Protein AF-A0A1F9A1Y2-F1 (afdb_monomer)

Solvent-accessible surface area (backbone atoms only — not comparable to full-atom values): 8378 Å² total; per-residue (Å²): 134,89,74,80,80,70,74,60,75,56,51,34,55,48,51,21,52,53,25,49,50,50,26,51,50,31,57,48,53,57,50,56,52,51,54,56,49,50,54,50,52,54,51,49,55,51,53,49,52,52,50,52,50,53,51,54,51,49,52,53,47,48,60,52,49,72,72,45,85,87,68,54,72,67,59,52,53,53,52,52,50,53,52,52,53,51,52,50,52,49,52,54,50,52,52,55,50,52,52,48,53,54,49,51,54,52,51,57,56,50,46,54,52,22,52,51,43,32,53,53,23,50,52,51,23,52,52,24,49,52,49,34,40,66,71,43,50,53,50,51,53,54,50,51,52,52,52,59,52,53,60,54,64,77,75,110

Structure (mmCIF, N/CA/C/O backbone):
data_AF-A0A1F9A1Y2-F1
#
_entry.id   AF-A0A1F9A1Y2-F1
#
loop_
_atom_site.group_PDB
_atom_site.id
_atom_site.type_symbol
_atom_site.label_atom_id
_atom_site.label_alt_id
_atom_site.label_comp_id
_atom_site.label_asym_id
_atom_site.label_entity_id
_atom_site.label_seq_id
_atom_site.pdbx_PDB_ins_code
_atom_site.Cartn_x
_atom_site.Cartn_y
_atom_site.Cartn_z
_atom_site.occupancy
_atom_site.B_iso_or_equiv
_atom_site.auth_seq_id
_atom_site.auth_comp_id
_atom_site.auth_asym_id
_atom_site.auth_atom_id
_atom_site.pdbx_PDB_model_num
ATOM 1 N N . MET A 1 1 ? 49.507 -8.407 -26.438 1.00 41.59 1 MET A N 1
ATOM 2 C CA . MET A 1 1 ? 48.594 -9.290 -25.680 1.00 41.59 1 MET A CA 1
ATOM 3 C C . MET A 1 1 ? 47.224 -9.211 -26.329 1.00 41.59 1 MET A C 1
ATOM 5 O O . MET A 1 1 ? 46.662 -8.126 -26.371 1.00 41.59 1 MET A O 1
ATOM 9 N N . ASN A 1 2 ? 46.719 -10.321 -26.869 1.00 61.16 2 ASN A N 1
ATOM 10 C CA . ASN A 1 2 ? 45.358 -10.397 -27.400 1.00 61.16 2 ASN A CA 1
ATOM 11 C C . ASN A 1 2 ? 44.409 -10.591 -26.216 1.00 61.16 2 ASN A C 1
ATOM 13 O O . ASN A 1 2 ? 44.280 -11.703 -25.710 1.00 61.16 2 ASN A O 1
ATOM 17 N N . LEU A 1 3 ? 43.804 -9.507 -25.728 1.00 58.53 3 LEU A N 1
ATOM 18 C CA . LEU A 1 3 ? 42.715 -9.622 -24.762 1.00 58.53 3 LEU A CA 1
ATOM 19 C C . LEU A 1 3 ? 41.540 -10.321 -25.463 1.00 58.53 3 LEU A C 1
ATOM 21 O O . LEU A 1 3 ? 41.130 -9.856 -26.530 1.00 58.53 3 LEU A O 1
ATOM 25 N N . PRO A 1 4 ? 41.008 -11.429 -24.917 1.00 61.47 4 PRO A N 1
ATOM 26 C CA . PRO A 1 4 ? 39.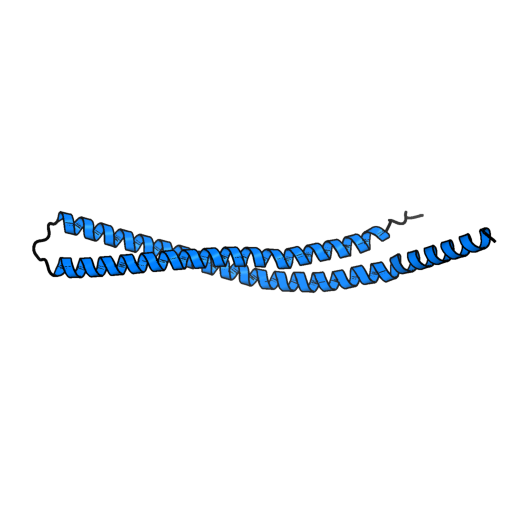816 -12.048 -25.471 1.00 61.47 4 PRO A CA 1
ATOM 27 C C . PRO A 1 4 ? 38.683 -11.019 -25.435 1.00 61.47 4 PRO A C 1
ATOM 29 O O . PRO A 1 4 ? 38.360 -10.472 -24.379 1.00 61.47 4 PRO A O 1
ATOM 32 N N . LEU A 1 5 ? 38.109 -10.722 -26.603 1.00 60.59 5 LEU A N 1
ATOM 33 C CA . LEU A 1 5 ? 36.926 -9.878 -26.716 1.00 60.59 5 LEU A CA 1
ATOM 34 C C . LEU A 1 5 ? 35.786 -10.603 -25.998 1.00 60.59 5 LEU A C 1
ATOM 36 O O . LEU A 1 5 ? 35.215 -11.557 -26.524 1.00 60.59 5 LEU A O 1
ATOM 40 N N . LEU A 1 6 ? 35.497 -10.179 -24.766 1.00 58.72 6 LEU A N 1
ATOM 41 C CA . LEU A 1 6 ? 34.301 -10.607 -24.052 1.00 58.72 6 LEU A CA 1
ATOM 42 C C . LEU A 1 6 ? 33.088 -10.358 -24.961 1.00 58.72 6 LEU A C 1
ATOM 44 O O . LEU A 1 6 ? 33.053 -9.322 -25.631 1.00 58.72 6 LEU A O 1
ATOM 48 N N . PRO A 1 7 ? 32.097 -11.263 -24.990 1.00 60.09 7 PRO A N 1
ATOM 49 C CA . PRO A 1 7 ? 30.889 -11.084 -25.783 1.00 60.09 7 PRO A CA 1
ATOM 50 C C . PRO A 1 7 ? 30.049 -9.952 -25.171 1.00 60.09 7 PRO A C 1
ATOM 52 O O . PRO A 1 7 ? 29.099 -10.174 -24.421 1.00 60.09 7 PRO A O 1
ATOM 55 N N . THR A 1 8 ? 30.423 -8.711 -25.4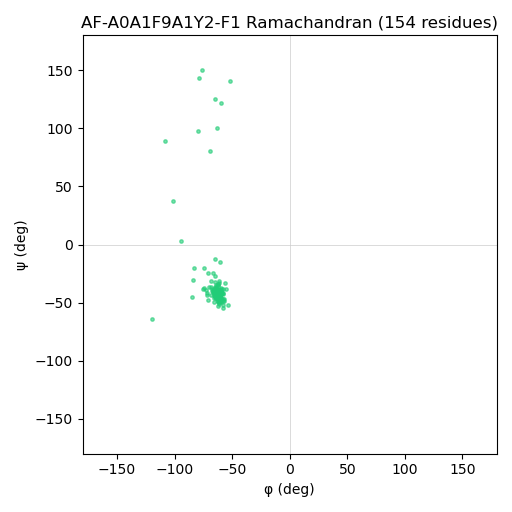81 1.00 61.97 8 THR A N 1
ATOM 56 C CA . THR A 1 8 ? 29.765 -7.465 -25.059 1.00 61.97 8 THR A CA 1
ATOM 57 C C . THR A 1 8 ? 28.319 -7.378 -25.545 1.00 61.97 8 THR A C 1
ATOM 59 O O . THR A 1 8 ? 27.529 -6.617 -24.987 1.00 61.97 8 THR A O 1
ATOM 62 N N . ASP A 1 9 ? 27.946 -8.226 -26.506 1.00 63.06 9 ASP A N 1
ATOM 63 C CA . ASP A 1 9 ? 26.590 -8.393 -27.025 1.00 63.06 9 ASP A CA 1
ATOM 64 C C . ASP A 1 9 ? 25.544 -8.716 -25.960 1.00 63.06 9 ASP A C 1
ATOM 66 O O . ASP A 1 9 ? 24.426 -8.191 -25.987 1.00 63.06 9 ASP A O 1
ATOM 70 N N . ASN A 1 10 ? 25.917 -9.541 -24.984 1.00 78.12 10 ASN A N 1
ATOM 71 C CA . ASN A 1 10 ? 25.003 -9.937 -23.919 1.00 78.12 10 ASN A CA 1
ATOM 72 C C . ASN A 1 10 ? 24.933 -8.896 -22.798 1.00 78.12 10 ASN A C 1
ATOM 74 O O . ASN A 1 10 ? 23.942 -8.855 -22.072 1.00 78.12 10 ASN A O 1
ATOM 78 N N . LEU A 1 11 ? 25.937 -8.021 -22.679 1.00 84.38 11 LEU A N 1
ATOM 79 C CA . LEU A 1 11 ? 26.024 -7.068 -21.576 1.00 84.38 11 LEU A CA 1
ATOM 80 C C . LEU A 1 11 ? 24.963 -5.967 -21.682 1.00 84.38 11 LEU A C 1
ATOM 82 O O . LEU A 1 11 ? 24.262 -5.706 -20.707 1.00 84.38 11 LEU A O 1
ATOM 86 N N . TYR A 1 12 ? 24.798 -5.346 -22.855 1.00 86.50 12 TYR A N 1
ATOM 87 C CA . TYR A 1 12 ? 23.821 -4.259 -23.020 1.00 86.50 12 TYR A CA 1
ATOM 88 C C . TYR A 1 12 ? 22.373 -4.751 -22.899 1.00 86.50 12 TYR A C 1
ATOM 90 O O . TYR A 1 12 ? 21.558 -4.077 -22.271 1.00 86.50 12 TYR A O 1
ATOM 98 N N . LYS A 1 13 ? 22.073 -5.944 -23.436 1.00 84.44 13 LYS A N 1
ATOM 99 C CA . LYS A 1 13 ? 20.763 -6.604 -23.286 1.00 84.44 13 LYS A CA 1
ATOM 100 C C . LYS A 1 13 ? 20.476 -6.959 -21.829 1.00 84.44 13 LYS A C 1
ATOM 102 O O . LYS A 1 13 ? 19.381 -6.713 -21.337 1.00 84.44 13 LYS A O 1
ATOM 107 N N . PHE A 1 14 ? 21.459 -7.530 -21.132 1.00 89.06 14 PHE A N 1
ATOM 108 C CA . PHE A 1 14 ? 21.315 -7.863 -19.719 1.00 89.06 14 PHE A CA 1
ATOM 109 C C . PHE A 1 14 ? 21.076 -6.606 -18.881 1.00 89.06 14 PHE A C 1
ATOM 111 O O . PHE A 1 14 ? 20.157 -6.576 -18.068 1.00 89.06 14 PHE A O 1
ATOM 118 N N . MET A 1 15 ? 21.853 -5.549 -19.122 1.00 88.81 15 MET A N 1
ATOM 119 C CA . MET A 1 15 ? 21.712 -4.281 -18.414 1.00 88.81 15 MET A CA 1
ATOM 120 C C . MET A 1 15 ? 20.329 -3.662 -18.636 1.00 88.81 15 MET A C 1
ATOM 122 O O . MET A 1 15 ? 19.684 -3.269 -17.668 1.00 88.81 15 MET A O 1
ATOM 126 N N . SER A 1 16 ? 19.839 -3.605 -19.880 1.00 90.81 16 SER A N 1
ATOM 127 C CA . SER A 1 16 ? 18.519 -3.033 -20.159 1.00 90.81 16 SER A CA 1
ATOM 128 C C . SER A 1 16 ? 17.388 -3.847 -19.522 1.00 90.81 16 SER A C 1
ATOM 130 O O . SER A 1 16 ? 16.496 -3.265 -18.908 1.00 90.81 16 SER A O 1
ATOM 132 N N . LEU A 1 17 ? 17.455 -5.181 -19.572 1.00 91.38 17 LEU A N 1
ATOM 133 C CA . LEU A 1 17 ? 16.474 -6.058 -18.924 1.00 91.38 17 LEU A CA 1
ATOM 134 C C . LEU A 1 17 ? 16.512 -5.955 -17.395 1.00 91.38 17 LEU A C 1
ATOM 136 O O . LEU A 1 17 ? 15.459 -5.857 -16.767 1.00 91.38 17 LEU A O 1
ATOM 140 N N . ALA A 1 18 ? 17.700 -5.918 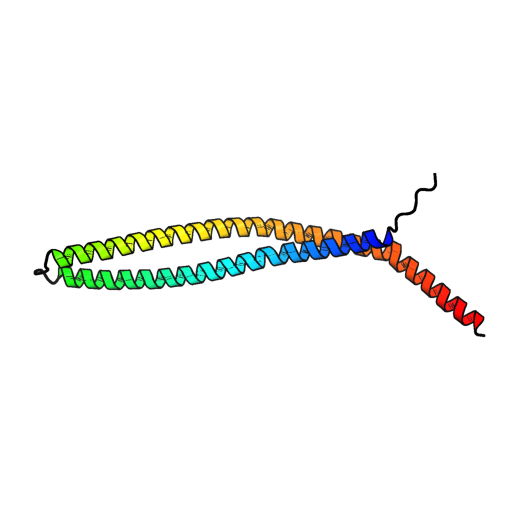-16.790 1.00 92.75 18 ALA A N 1
ATOM 141 C CA . ALA A 1 18 ? 17.848 -5.751 -15.347 1.00 92.75 18 ALA A CA 1
ATOM 142 C C . ALA A 1 18 ? 17.217 -4.435 -14.863 1.00 92.75 18 ALA A C 1
ATOM 144 O O . ALA A 1 18 ? 16.559 -4.400 -13.825 1.00 92.75 18 ALA A O 1
ATOM 145 N N . LEU A 1 19 ? 17.346 -3.360 -15.643 1.00 93.94 19 LEU A N 1
ATOM 146 C CA . LEU A 1 19 ? 16.747 -2.064 -15.322 1.00 93.94 19 LEU A CA 1
ATOM 147 C C . LEU A 1 19 ? 15.224 -2.076 -15.451 1.00 93.94 19 LEU A C 1
ATOM 149 O O . LEU A 1 19 ? 14.544 -1.496 -14.610 1.00 93.94 19 LEU A O 1
ATOM 153 N N . VAL A 1 20 ? 14.675 -2.792 -16.436 1.00 95.12 20 VAL A N 1
ATOM 154 C CA . VAL A 1 20 ? 13.224 -3.020 -16.527 1.00 95.12 20 VAL A CA 1
ATOM 155 C C . VAL A 1 20 ? 12.713 -3.770 -15.295 1.00 95.12 20 VAL A C 1
ATOM 157 O O . VAL A 1 20 ? 11.698 -3.381 -14.721 1.00 95.12 20 VAL A O 1
ATOM 160 N N . VAL A 1 21 ? 13.436 -4.791 -14.826 1.00 95.81 21 VAL A N 1
ATOM 161 C CA . VAL A 1 21 ? 13.083 -5.510 -13.590 1.00 95.81 21 VAL A CA 1
ATOM 162 C C . VAL A 1 21 ? 13.116 -4.576 -12.376 1.00 95.81 21 VAL A C 1
ATOM 164 O O . VAL A 1 21 ? 12.183 -4.591 -11.574 1.00 95.81 21 VAL A O 1
ATOM 167 N N . ILE A 1 22 ? 14.133 -3.715 -12.259 1.00 92.94 22 ILE A N 1
ATOM 168 C CA . ILE A 1 22 ? 14.214 -2.712 -11.184 1.00 92.94 22 ILE A CA 1
ATOM 169 C C . ILE A 1 22 ? 13.010 -1.765 -11.222 1.00 92.94 22 ILE A C 1
ATOM 171 O O . ILE A 1 22 ? 12.440 -1.479 -10.169 1.00 92.94 22 ILE A O 1
ATOM 175 N N . ILE A 1 23 ? 12.587 -1.307 -12.404 1.00 96.81 23 ILE A N 1
ATOM 176 C CA . ILE A 1 23 ? 11.388 -0.469 -12.560 1.00 96.81 23 ILE A CA 1
ATOM 177 C C . ILE A 1 23 ? 10.147 -1.220 -12.068 1.00 96.81 23 ILE A C 1
ATOM 179 O O . ILE A 1 23 ? 9.395 -0.686 -11.254 1.00 96.81 23 ILE A O 1
ATOM 183 N N . ILE A 1 24 ? 9.951 -2.469 -12.507 1.00 97.56 24 ILE A N 1
ATOM 184 C CA . ILE A 1 24 ? 8.795 -3.284 -12.109 1.00 97.56 24 ILE A CA 1
ATOM 185 C C . ILE A 1 24 ? 8.748 -3.440 -10.589 1.00 97.56 24 ILE A C 1
ATOM 187 O O . ILE A 1 24 ? 7.697 -3.214 -9.989 1.00 97.56 24 ILE A O 1
ATOM 191 N N . ILE A 1 25 ? 9.873 -3.773 -9.953 1.00 96.06 25 ILE A N 1
ATOM 192 C CA . ILE A 1 25 ? 9.956 -3.912 -8.493 1.00 96.06 25 ILE A CA 1
ATOM 193 C C . ILE A 1 25 ? 9.676 -2.570 -7.803 1.00 96.06 25 ILE A C 1
ATOM 195 O O . ILE A 1 25 ? 8.884 -2.521 -6.862 1.00 96.06 25 ILE A O 1
ATOM 199 N N . SER A 1 26 ? 10.269 -1.479 -8.296 1.00 94.94 26 SER A N 1
ATOM 200 C CA . SER A 1 26 ? 10.122 -0.131 -7.726 1.00 94.94 26 SER A CA 1
ATOM 201 C C . SER A 1 26 ? 8.677 0.368 -7.753 1.00 94.94 26 SER A C 1
ATOM 203 O O . SER A 1 26 ? 8.265 1.085 -6.844 1.00 94.94 26 SER A O 1
ATOM 205 N N . VAL A 1 27 ? 7.904 -0.018 -8.772 1.00 95.94 27 VAL A N 1
ATOM 206 C CA . VAL A 1 27 ? 6.484 0.335 -8.907 1.00 95.94 27 VAL A CA 1
ATOM 207 C C . VAL A 1 27 ? 5.587 -0.635 -8.137 1.00 95.94 27 VAL A C 1
ATOM 209 O O . VAL A 1 27 ? 4.685 -0.203 -7.424 1.00 95.94 27 VAL A O 1
ATOM 212 N N . SER A 1 28 ? 5.831 -1.941 -8.241 1.00 96.19 28 SER A N 1
ATOM 213 C CA . SER A 1 28 ? 4.929 -2.960 -7.686 1.00 96.19 28 SER A CA 1
ATOM 214 C C . SER A 1 28 ? 4.990 -3.021 -6.160 1.00 96.19 28 SER A C 1
ATOM 216 O O . SER A 1 28 ? 3.962 -3.159 -5.501 1.00 96.19 28 SER A O 1
ATOM 218 N N . TYR A 1 29 ? 6.183 -2.875 -5.578 1.00 96.00 29 TYR A N 1
ATOM 219 C CA . TYR A 1 29 ? 6.379 -2.955 -4.131 1.00 96.00 29 TYR A CA 1
ATOM 220 C C . TYR A 1 29 ? 5.544 -1.939 -3.322 1.00 96.00 29 TYR A C 1
ATOM 222 O O . TYR A 1 29 ? 4.831 -2.362 -2.407 1.00 96.00 29 TYR A O 1
ATOM 230 N N . PRO A 1 30 ? 5.563 -0.622 -3.620 1.00 94.50 30 PRO A N 1
ATOM 231 C CA . PRO A 1 30 ? 4.732 0.334 -2.891 1.00 94.50 30 PRO A CA 1
ATOM 232 C C . PRO A 1 30 ? 3.231 0.104 -3.111 1.00 94.50 30 PRO A C 1
ATOM 234 O O . PRO A 1 30 ? 2.462 0.332 -2.183 1.00 94.50 30 PRO A O 1
ATOM 237 N N . ILE A 1 31 ? 2.805 -0.376 -4.287 1.00 95.88 31 ILE A N 1
ATOM 238 C CA . ILE A 1 31 ? 1.388 -0.669 -4.566 1.00 95.88 31 ILE A CA 1
ATOM 239 C C . ILE A 1 31 ? 0.868 -1.761 -3.626 1.00 95.88 31 ILE A C 1
ATOM 241 O O . ILE A 1 31 ? -0.151 -1.559 -2.968 1.00 95.88 31 ILE A O 1
ATOM 245 N N . ILE A 1 32 ? 1.603 -2.870 -3.497 1.00 96.44 32 ILE A N 1
ATOM 246 C CA . ILE A 1 32 ? 1.226 -3.987 -2.616 1.00 96.44 32 ILE A CA 1
ATOM 247 C C . ILE A 1 32 ? 1.114 -3.516 -1.158 1.00 96.44 32 ILE A C 1
ATOM 249 O O . ILE A 1 32 ? 0.173 -3.872 -0.450 1.00 96.44 32 ILE A O 1
ATOM 253 N N . GLN A 1 33 ? 2.049 -2.680 -0.698 1.00 95.56 33 GLN A N 1
ATOM 254 C CA . GLN A 1 33 ? 1.988 -2.142 0.663 1.00 95.56 33 GLN A CA 1
ATOM 255 C C . GLN A 1 33 ? 0.793 -1.206 0.882 1.00 95.56 33 GLN A C 1
ATOM 257 O O . GLN A 1 33 ? 0.182 -1.235 1.951 1.00 95.56 33 GLN A O 1
ATOM 262 N N . ILE A 1 34 ? 0.443 -0.387 -0.114 1.00 95.94 34 ILE A N 1
ATOM 263 C CA . ILE A 1 34 ? -0.722 0.504 -0.044 1.00 95.94 34 ILE A CA 1
ATOM 264 C C . ILE A 1 34 ? -2.013 -0.310 0.068 1.00 95.94 34 ILE A C 1
ATOM 266 O O . ILE A 1 34 ? -2.849 0.008 0.911 1.00 95.94 34 ILE A O 1
ATOM 270 N N . GLU A 1 35 ? -2.164 -1.369 -0.725 1.00 97.06 35 GLU A N 1
ATOM 271 C CA . GLU A 1 35 ? -3.339 -2.247 -0.679 1.00 97.06 35 GLU A CA 1
ATOM 272 C C . GLU A 1 35 ? -3.494 -2.911 0.699 1.00 97.06 35 GLU A C 1
ATOM 274 O O . GLU A 1 35 ? -4.561 -2.858 1.316 1.00 97.06 35 GLU A O 1
ATOM 279 N N . GLN A 1 36 ? -2.404 -3.454 1.249 1.00 96.00 36 GLN A N 1
ATOM 280 C CA . GLN A 1 36 ? -2.410 -4.027 2.598 1.00 96.00 36 GLN A CA 1
ATOM 281 C C . GLN A 1 36 ? -2.789 -2.991 3.664 1.00 96.00 36 GLN A C 1
ATOM 283 O O . GLN A 1 36 ? -3.552 -3.298 4.585 1.00 96.00 36 GLN A O 1
ATOM 288 N N . LEU A 1 37 ? -2.285 -1.759 3.544 1.00 96.62 37 LEU A N 1
ATOM 289 C CA . LEU A 1 37 ? -2.631 -0.675 4.458 1.00 96.62 37 LEU A CA 1
ATOM 290 C C . LEU A 1 37 ? -4.117 -0.301 4.347 1.00 96.62 37 LEU A C 1
ATOM 292 O O . LEU A 1 37 ? -4.773 -0.111 5.369 1.00 96.62 37 LEU A O 1
ATOM 296 N N . GLN A 1 38 ? -4.671 -0.250 3.134 1.00 97.06 38 GLN A N 1
ATOM 297 C CA . GLN A 1 38 ? -6.089 0.036 2.905 1.00 97.06 38 GLN A CA 1
ATOM 298 C C . GLN A 1 38 ? -6.994 -1.019 3.544 1.00 97.06 38 GLN A C 1
ATOM 300 O O . GLN A 1 38 ? -7.939 -0.658 4.248 1.00 97.06 38 GLN A O 1
ATOM 305 N N . HIS A 1 39 ? -6.682 -2.307 3.384 1.00 97.38 39 HIS A N 1
ATOM 306 C CA . HIS A 1 39 ? -7.433 -3.374 4.050 1.00 97.38 39 HIS A CA 1
ATOM 307 C C . HIS A 1 39 ? -7.409 -3.235 5.577 1.00 97.38 39 HIS A C 1
ATOM 309 O O . HIS A 1 39 ? -8.450 -3.370 6.224 1.00 97.38 39 HIS A O 1
ATOM 315 N N . ARG A 1 40 ? -6.250 -2.898 6.160 1.00 95.94 40 ARG A N 1
ATOM 316 C CA . ARG A 1 40 ? -6.128 -2.653 7.607 1.00 95.94 40 ARG A CA 1
ATOM 317 C C . ARG A 1 40 ? -6.954 -1.449 8.059 1.00 95.94 40 ARG A C 1
ATOM 319 O O . ARG A 1 40 ? -7.652 -1.552 9.062 1.00 95.94 40 ARG A O 1
ATOM 326 N N . ILE A 1 41 ? -6.935 -0.346 7.307 1.00 96.50 41 ILE A N 1
ATOM 327 C CA . ILE A 1 41 ? -7.752 0.845 7.592 1.00 96.50 41 ILE A CA 1
ATOM 328 C C . ILE A 1 41 ? -9.244 0.496 7.570 1.00 96.50 41 ILE A C 1
ATOM 330 O O . ILE A 1 41 ? -9.982 0.876 8.477 1.00 96.50 41 ILE A O 1
ATOM 334 N N . VAL A 1 42 ? -9.703 -0.249 6.560 1.00 98.06 42 VAL A N 1
ATOM 335 C CA . VAL A 1 42 ? -11.109 -0.667 6.456 1.00 98.06 42 VAL A CA 1
ATOM 336 C C . VAL A 1 42 ? -11.508 -1.556 7.635 1.00 98.06 42 VAL A C 1
ATOM 338 O O . VAL A 1 42 ? -12.559 -1.323 8.230 1.00 98.06 42 VAL A O 1
ATOM 341 N N . SER A 1 43 ? -10.661 -2.520 8.010 1.00 96.62 43 SER A N 1
ATOM 342 C CA . SER A 1 43 ? -10.898 -3.382 9.173 1.00 96.62 43 SER A CA 1
ATOM 343 C C . SER A 1 43 ? -10.996 -2.573 10.467 1.00 96.62 43 SER A C 1
ATOM 345 O O . SER A 1 43 ? -11.969 -2.726 11.200 1.00 96.62 43 SER A O 1
ATOM 347 N N . LEU A 1 44 ? -10.048 -1.662 10.724 1.00 96.19 44 LEU A N 1
ATOM 348 C CA . LEU A 1 44 ? -10.072 -0.828 11.930 1.00 96.19 44 LEU A CA 1
ATOM 349 C C . LEU A 1 44 ? -11.279 0.106 11.976 1.00 96.19 44 LEU A C 1
ATOM 351 O O . LEU A 1 44 ? -11.864 0.294 13.037 1.00 96.19 44 LEU A O 1
ATOM 355 N N . ASN A 1 45 ? -11.693 0.659 10.837 1.00 96.00 45 ASN A N 1
ATOM 356 C CA . ASN A 1 45 ? -12.910 1.465 10.765 1.00 96.00 45 ASN A CA 1
ATOM 357 C C . ASN A 1 45 ? -14.162 0.631 11.079 1.00 96.00 45 ASN A C 1
ATOM 359 O O . ASN A 1 45 ? -15.117 1.147 11.663 1.00 96.00 45 ASN A O 1
ATOM 363 N N . GLY A 1 46 ? -14.176 -0.647 10.690 1.00 97.25 46 GLY A N 1
ATOM 364 C CA . GLY A 1 46 ? -15.209 -1.603 11.086 1.00 97.25 46 GLY A CA 1
ATOM 365 C C . GLY A 1 46 ? -15.231 -1.816 12.599 1.00 97.25 46 GLY A C 1
ATOM 366 O O . GLY A 1 46 ? -16.265 -1.594 13.231 1.00 97.25 46 GLY A O 1
ATOM 367 N N . ASP A 1 47 ? -14.078 -2.147 13.180 1.00 95.50 47 ASP A N 1
ATOM 368 C CA . ASP A 1 47 ? -13.914 -2.362 14.623 1.00 95.50 47 ASP A CA 1
ATOM 369 C C . ASP A 1 47 ? -14.315 -1.119 15.430 1.00 95.50 47 ASP A C 1
ATOM 371 O O . ASP A 1 47 ? -15.037 -1.217 16.423 1.00 95.50 47 ASP A O 1
ATOM 375 N N . GLN A 1 48 ? -13.929 0.072 14.967 1.00 96.12 48 GLN A N 1
ATOM 376 C CA . GLN A 1 48 ? -14.278 1.338 15.608 1.00 96.12 48 GLN A CA 1
ATOM 377 C C . GLN A 1 48 ? -15.790 1.585 15.594 1.00 96.12 48 GLN A C 1
ATOM 379 O O . GLN A 1 48 ? -16.356 2.038 16.589 1.00 96.12 48 GLN A O 1
ATOM 384 N N . LYS A 1 49 ? -16.475 1.277 14.484 1.00 96.50 49 LYS A N 1
ATOM 385 C CA . LYS A 1 49 ? -17.938 1.401 14.397 1.00 96.50 49 LYS A CA 1
ATOM 386 C C . LYS A 1 49 ? -18.644 0.444 15.356 1.00 96.50 49 LYS A C 1
ATOM 388 O O . LYS A 1 49 ? -19.602 0.858 16.008 1.00 96.50 49 LYS A O 1
ATOM 393 N N . ILE A 1 50 ? -18.168 -0.798 15.461 1.00 96.00 50 ILE A N 1
ATOM 394 C CA . ILE A 1 50 ? -18.695 -1.784 16.417 1.00 96.00 50 ILE A CA 1
ATOM 395 C C . ILE A 1 50 ? -18.502 -1.267 17.844 1.00 96.00 50 ILE A C 1
ATOM 397 O O . ILE A 1 50 ? -19.466 -1.190 18.603 1.00 96.00 50 ILE A O 1
ATOM 401 N N . LEU A 1 51 ? -17.291 -0.820 18.178 1.00 95.19 51 LEU A N 1
ATOM 402 C CA . LEU A 1 51 ? -16.954 -0.311 19.503 1.00 95.19 51 LEU A CA 1
ATOM 403 C C . LEU A 1 51 ? -17.791 0.916 19.889 1.00 95.19 51 LEU A C 1
ATOM 405 O O . LEU A 1 51 ? -18.331 0.985 20.991 1.00 95.19 51 LEU A O 1
ATOM 409 N N . ASN A 1 52 ? -17.971 1.861 18.965 1.00 94.06 52 ASN A N 1
ATOM 410 C CA . ASN A 1 52 ? -18.830 3.025 19.181 1.00 94.06 52 ASN A CA 1
ATOM 411 C C . ASN A 1 52 ? -20.277 2.613 19.462 1.00 94.06 52 ASN A C 1
ATOM 413 O O . ASN A 1 52 ? -20.922 3.180 20.346 1.00 94.06 52 ASN A O 1
ATOM 417 N N . ARG A 1 53 ? -20.782 1.591 18.761 1.00 96.81 53 ARG A N 1
ATOM 418 C CA . ARG A 1 53 ? -22.120 1.060 19.013 1.00 96.81 53 ARG A CA 1
ATOM 419 C C . ARG A 1 53 ? -22.222 0.369 20.375 1.00 96.81 53 ARG A C 1
ATOM 421 O O . ARG A 1 53 ? -23.223 0.561 21.061 1.00 96.81 53 ARG A O 1
ATOM 428 N N . GLU A 1 54 ? -21.202 -0.381 20.790 1.00 93.31 54 GLU A N 1
ATOM 429 C CA . GLU A 1 54 ? -21.123 -0.977 22.134 1.00 93.31 54 GLU A CA 1
ATOM 430 C C . GLU A 1 54 ? -21.139 0.108 23.225 1.00 93.31 54 GLU A C 1
ATOM 432 O O . GLU A 1 54 ? -21.891 0.004 24.195 1.00 93.31 54 GLU A O 1
ATOM 437 N N . VAL A 1 55 ? -20.388 1.198 23.037 1.00 93.00 55 VAL A N 1
ATOM 438 C CA . VAL A 1 55 ? -20.386 2.356 23.947 1.00 93.00 55 VAL A CA 1
ATOM 439 C C . VAL A 1 55 ? -21.760 3.029 24.009 1.00 93.00 55 VAL A C 1
ATOM 441 O O . VAL A 1 55 ? -22.215 3.395 25.093 1.00 93.00 55 VAL A O 1
ATOM 444 N N . GLU A 1 56 ? -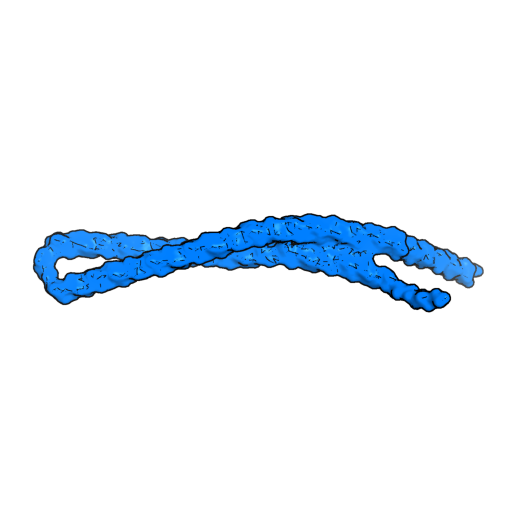22.451 3.195 22.879 1.00 95.75 56 GLU A N 1
ATOM 445 C CA . GLU A 1 56 ? -23.817 3.735 22.860 1.00 95.75 56 GLU A CA 1
ATOM 446 C C . GLU A 1 56 ? -24.808 2.856 23.631 1.00 95.75 56 GLU A C 1
ATOM 448 O O . GLU A 1 56 ? -25.658 3.382 24.354 1.00 95.75 56 GLU A O 1
ATOM 453 N N . LEU A 1 57 ? -24.716 1.531 23.482 1.00 94.88 57 LEU A N 1
ATOM 454 C CA . LEU A 1 57 ? -25.561 0.588 24.216 1.00 94.88 57 LEU A CA 1
ATOM 455 C C . LEU A 1 57 ? -25.284 0.661 25.719 1.00 94.88 57 LEU A C 1
ATOM 457 O O . LEU A 1 57 ? -26.224 0.823 26.494 1.00 94.88 57 LEU A O 1
ATOM 461 N N . LEU A 1 58 ? -24.014 0.670 26.126 1.00 92.44 58 LEU A N 1
ATOM 462 C CA . LEU A 1 58 ? -23.636 0.819 27.533 1.00 92.44 58 LEU A CA 1
ATOM 463 C C . LEU A 1 58 ? -24.098 2.148 28.125 1.00 92.44 58 LEU A C 1
ATOM 465 O O . LEU A 1 58 ? -24.587 2.172 29.247 1.00 92.44 58 LEU A O 1
ATOM 469 N N . LYS A 1 59 ? -24.025 3.255 27.378 1.00 93.00 59 LYS A N 1
ATOM 470 C CA . LYS A 1 59 ? -24.579 4.545 27.828 1.00 93.00 59 LYS A CA 1
ATOM 471 C C . LYS A 1 59 ? -26.088 4.469 28.062 1.00 93.00 59 LYS A C 1
ATOM 473 O O . LYS A 1 59 ? -26.594 5.048 29.019 1.00 93.00 59 LYS A O 1
ATOM 478 N N . LYS A 1 60 ? -26.824 3.752 27.206 1.00 95.25 60 LYS A N 1
ATOM 479 C CA . LYS A 1 60 ? -28.259 3.514 27.422 1.00 95.25 60 LYS A CA 1
ATOM 480 C C . LYS A 1 60 ? -28.498 2.658 28.663 1.00 95.25 60 LYS A C 1
ATOM 482 O O . LYS A 1 60 ? -29.397 2.981 29.434 1.00 95.25 60 LYS A O 1
ATOM 487 N N . GLU A 1 61 ? -27.693 1.619 28.877 1.00 91.69 61 GLU A N 1
ATOM 488 C CA . GLU A 1 61 ? -27.753 0.791 30.085 1.00 91.69 61 GLU A CA 1
ATOM 489 C C . GLU A 1 61 ? -27.457 1.607 31.348 1.00 91.69 61 GLU A C 1
ATOM 491 O O . GLU A 1 61 ? -28.236 1.515 32.291 1.00 91.69 61 GLU A O 1
ATOM 496 N N . ILE A 1 62 ? -26.433 2.471 31.344 1.00 89.88 62 ILE A N 1
ATOM 497 C CA . ILE A 1 62 ? -26.124 3.411 32.441 1.00 89.88 62 ILE A CA 1
ATOM 498 C C . ILE A 1 62 ? -27.349 4.247 32.786 1.00 89.88 62 ILE A C 1
ATOM 500 O O . ILE A 1 62 ? -27.789 4.258 33.931 1.00 89.88 62 ILE A O 1
ATOM 504 N N . ASN A 1 63 ? -27.955 4.884 31.783 1.00 93.62 63 ASN A N 1
ATOM 505 C CA . ASN A 1 63 ? -29.120 5.739 31.993 1.00 93.62 63 ASN A CA 1
ATOM 506 C C . ASN A 1 63 ? -30.322 4.965 32.566 1.00 93.62 63 ASN A C 1
ATOM 508 O O . ASN A 1 63 ? -31.139 5.533 33.291 1.00 93.62 63 ASN A O 1
ATOM 512 N N . LEU A 1 64 ? -30.471 3.679 32.230 1.00 92.19 64 LEU A N 1
ATOM 513 C CA . LEU A 1 64 ? -31.500 2.810 32.812 1.00 92.19 64 LEU A CA 1
ATOM 514 C C . LEU A 1 64 ? -31.141 2.377 34.240 1.00 92.19 64 LEU A C 1
ATOM 516 O O . LEU A 1 64 ? -32.022 2.322 35.096 1.00 92.19 64 LEU A O 1
ATOM 520 N N . PHE A 1 65 ? -29.863 2.098 34.502 1.00 89.25 65 PHE A N 1
ATOM 521 C CA . PHE A 1 65 ? -29.334 1.770 35.825 1.00 89.25 65 PHE A CA 1
ATOM 522 C C . PHE A 1 65 ? -29.511 2.934 36.806 1.00 89.25 65 PHE A C 1
ATOM 524 O O . PHE A 1 65 ? -30.028 2.724 37.896 1.00 89.25 65 PHE A O 1
ATOM 531 N N . GLU A 1 66 ? -29.172 4.161 36.411 1.00 90.25 66 GLU A N 1
ATOM 532 C CA . GLU A 1 66 ? -29.329 5.363 37.243 1.00 90.25 66 GLU A CA 1
ATOM 533 C C . GLU A 1 66 ? -30.793 5.643 37.601 1.00 90.25 66 GLU A C 1
ATOM 535 O O . GLU A 1 66 ? -31.105 6.098 38.704 1.00 90.25 66 GLU A O 1
ATOM 540 N N . LYS A 1 67 ? -31.716 5.329 36.684 1.00 94.38 67 LYS A N 1
ATOM 541 C CA . LYS A 1 67 ? -33.157 5.442 36.935 1.00 94.38 67 LYS A CA 1
ATOM 542 C C . LYS A 1 67 ? -33.673 4.391 37.917 1.00 94.38 67 LYS A C 1
ATOM 544 O O . LYS A 1 67 ? -34.701 4.623 38.551 1.00 94.38 67 LYS A O 1
ATOM 549 N N . ASN A 1 68 ? -32.992 3.254 38.058 1.00 91.56 68 ASN A N 1
ATOM 550 C CA . ASN A 1 68 ? -33.452 2.130 38.863 1.00 91.56 68 ASN A CA 1
ATOM 551 C C . ASN A 1 68 ? -32.613 1.988 40.146 1.00 91.56 68 ASN A C 1
ATOM 553 O O . ASN A 1 68 ? -31.616 1.274 40.185 1.00 91.56 68 ASN A O 1
ATOM 557 N N . LYS A 1 69 ? -33.029 2.677 41.218 1.00 84.31 69 LYS A N 1
ATOM 558 C CA . LYS A 1 69 ? -32.257 2.826 42.471 1.00 84.31 69 LYS A CA 1
ATOM 559 C C . LYS A 1 69 ? -32.017 1.532 43.271 1.00 84.31 69 LYS A C 1
ATOM 561 O O . LYS A 1 69 ? -31.189 1.542 44.173 1.00 84.31 69 LYS A O 1
ATOM 566 N N . ASN A 1 70 ? -32.700 0.432 42.952 1.00 88.62 70 ASN A N 1
ATOM 567 C CA . ASN A 1 70 ? -32.663 -0.819 43.727 1.00 88.62 70 ASN A CA 1
ATOM 568 C C . ASN A 1 70 ? -31.758 -1.895 43.100 1.00 88.62 70 ASN A C 1
ATOM 570 O O . ASN A 1 70 ? -32.097 -3.078 43.098 1.00 88.62 70 ASN A O 1
ATOM 574 N N . LYS A 1 71 ? -30.625 -1.496 42.523 1.00 84.81 71 LYS A N 1
ATOM 575 C CA . LYS A 1 71 ? -29.670 -2.427 41.911 1.00 84.81 71 LYS A CA 1
ATOM 576 C C . LYS A 1 71 ? -28.802 -3.111 42.960 1.00 84.81 71 LYS A C 1
ATOM 578 O O . LYS A 1 71 ? -28.392 -2.507 43.950 1.00 84.81 71 LYS A O 1
ATOM 583 N N . THR A 1 72 ? -28.500 -4.380 42.723 1.00 92.62 72 THR A N 1
ATOM 584 C CA . THR A 1 72 ? -27.623 -5.155 43.603 1.00 92.62 72 THR A CA 1
ATOM 585 C C . THR A 1 72 ? -26.160 -4.768 43.385 1.00 92.62 72 THR A C 1
ATOM 587 O O . THR A 1 72 ? -25.743 -4.427 42.278 1.00 92.62 72 THR A O 1
ATOM 590 N N . MET A 1 73 ? -25.340 -4.874 44.434 1.00 91.19 73 MET A N 1
ATOM 591 C CA . MET A 1 73 ? -23.896 -4.617 44.341 1.00 91.19 73 MET A CA 1
ATOM 592 C C . MET A 1 73 ? -23.214 -5.494 43.274 1.00 91.19 73 MET A C 1
ATOM 594 O O . MET A 1 73 ? -22.286 -5.052 42.600 1.00 91.19 73 MET A O 1
ATOM 598 N N . ALA A 1 74 ? -23.699 -6.724 43.077 1.00 93.19 74 ALA A N 1
ATOM 599 C CA . ALA A 1 74 ? -23.188 -7.636 42.056 1.00 93.19 74 ALA A CA 1
ATOM 600 C C . ALA A 1 74 ? -23.388 -7.093 40.627 1.00 93.19 74 ALA A C 1
ATOM 602 O O . ALA A 1 74 ? -22.456 -7.133 39.825 1.00 93.19 74 ALA A O 1
ATOM 603 N N . GLU A 1 75 ? -24.565 -6.536 40.321 1.00 91.88 75 GLU A N 1
ATOM 604 C CA . GLU A 1 75 ? -24.834 -5.910 39.018 1.00 91.88 75 GLU A CA 1
ATOM 605 C C . GLU A 1 75 ? -23.952 -4.679 38.785 1.00 91.88 75 GLU A C 1
ATOM 607 O O . GLU A 1 75 ? -23.500 -4.449 37.665 1.00 91.88 75 GLU A O 1
ATOM 612 N N . LEU A 1 76 ? -23.679 -3.906 39.840 1.00 89.25 76 LEU A N 1
ATOM 613 C CA . LEU A 1 76 ? -22.799 -2.743 39.763 1.00 89.25 76 LEU A CA 1
ATOM 614 C C . LEU A 1 76 ? -21.355 -3.157 39.427 1.00 89.25 76 LEU A C 1
ATOM 616 O O . LEU A 1 76 ? -20.714 -2.550 38.570 1.00 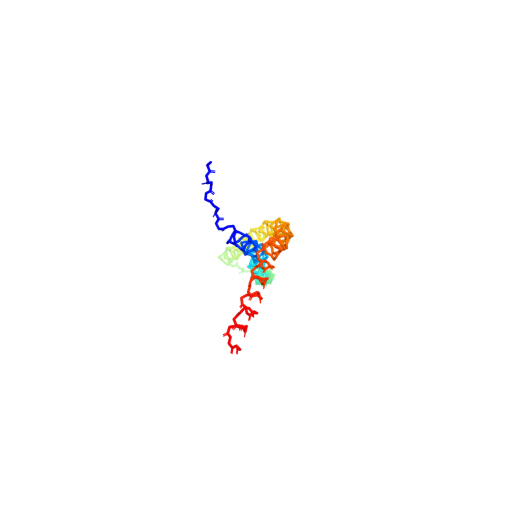89.25 76 LEU A O 1
ATOM 620 N N . ILE A 1 77 ? -20.853 -4.222 40.057 1.00 93.38 77 ILE A N 1
ATOM 621 C CA . ILE A 1 77 ? -19.512 -4.760 39.787 1.00 93.38 77 ILE A CA 1
ATOM 622 C C . ILE A 1 77 ? -19.401 -5.276 38.345 1.00 93.38 77 ILE A C 1
ATOM 624 O O . ILE A 1 77 ? -18.410 -4.984 37.670 1.00 93.38 77 ILE A O 1
ATOM 628 N N . ASP A 1 78 ? -20.399 -6.020 37.855 1.00 94.25 78 ASP A N 1
ATOM 629 C CA . ASP A 1 78 ? -20.418 -6.496 36.463 1.00 94.25 78 ASP A CA 1
ATOM 630 C C . ASP A 1 78 ? -20.430 -5.327 35.468 1.00 94.25 78 ASP A C 1
ATOM 632 O O . ASP A 1 78 ? -19.689 -5.317 34.482 1.00 94.25 78 ASP A O 1
ATOM 636 N N . PHE A 1 79 ? -21.208 -4.291 35.777 1.00 90.25 79 PHE A N 1
ATOM 637 C CA . PHE A 1 79 ? -21.275 -3.077 34.979 1.00 90.25 79 PHE A CA 1
ATOM 638 C C . PHE A 1 79 ? -19.915 -2.353 34.889 1.00 90.25 79 PHE A C 1
ATOM 640 O O . PHE A 1 79 ? -19.449 -2.016 33.792 1.00 90.25 79 PHE A O 1
ATOM 647 N N . TYR A 1 80 ? -19.223 -2.165 36.019 1.00 92.25 80 TYR A N 1
ATOM 648 C CA . TYR A 1 80 ? -17.875 -1.585 36.025 1.00 92.25 80 TYR A CA 1
ATOM 649 C C . TYR A 1 80 ? -16.878 -2.438 35.238 1.00 92.25 80 TYR A C 1
ATOM 651 O O . TYR A 1 80 ? -16.061 -1.902 34.487 1.00 92.25 80 TYR A O 1
ATOM 659 N N . ARG A 1 81 ? -16.969 -3.768 35.351 1.00 95.44 81 ARG A N 1
ATOM 660 C CA . ARG A 1 81 ? -16.117 -4.689 34.592 1.00 95.44 81 ARG A CA 1
ATOM 661 C C . ARG A 1 81 ? -16.305 -4.510 33.085 1.00 95.44 81 ARG A C 1
ATOM 663 O O . ARG A 1 81 ? -15.309 -4.380 32.376 1.00 95.44 81 ARG A O 1
ATOM 670 N N . LYS A 1 82 ? -17.550 -4.447 32.603 1.00 93.50 82 LYS A N 1
ATOM 671 C CA . LYS A 1 82 ? -17.860 -4.198 31.183 1.00 93.50 82 LYS A CA 1
ATOM 672 C C . LYS A 1 82 ? -17.316 -2.854 30.710 1.00 93.50 82 LYS A C 1
ATOM 674 O O . LYS A 1 82 ? -16.710 -2.778 29.645 1.00 93.50 82 LYS A O 1
ATOM 679 N N . THR A 1 83 ? -17.471 -1.808 31.517 1.00 90.56 83 THR A N 1
ATOM 680 C CA . THR A 1 83 ? -16.962 -0.467 31.188 1.00 90.56 83 THR A CA 1
ATOM 681 C C . THR A 1 83 ? -15.438 -0.462 31.050 1.00 90.56 83 THR A C 1
ATOM 683 O O . THR A 1 83 ? -14.913 0.035 30.053 1.00 90.56 83 THR A O 1
ATOM 686 N N . ASN A 1 84 ? -14.724 -1.086 31.990 1.00 94.50 84 ASN A N 1
ATOM 687 C CA . ASN A 1 84 ? -13.266 -1.203 31.930 1.00 94.50 84 ASN A CA 1
ATOM 688 C C . ASN A 1 84 ? -12.807 -2.021 30.715 1.00 94.50 84 ASN A C 1
ATOM 690 O O . ASN A 1 84 ? -11.849 -1.643 30.046 1.00 94.50 84 ASN A O 1
ATOM 694 N N . GLN A 1 85 ? -13.511 -3.106 30.377 1.00 95.44 85 GLN A N 1
ATOM 695 C CA . GLN A 1 85 ? -13.214 -3.888 29.172 1.00 95.44 85 GLN A CA 1
ATOM 696 C C . GLN A 1 85 ? -13.324 -3.046 27.895 1.00 95.44 85 GLN A C 1
ATOM 698 O O . GLN A 1 85 ? -12.472 -3.157 27.018 1.00 95.44 85 GLN A O 1
ATOM 703 N N . GLN A 1 86 ? -14.320 -2.163 27.794 1.00 93.25 86 GLN A N 1
ATOM 704 C CA . GLN A 1 86 ? -14.441 -1.269 26.640 1.00 93.25 86 GLN A CA 1
ATOM 705 C C . GLN A 1 86 ? -13.342 -0.216 26.574 1.00 93.25 86 GLN A C 1
ATOM 707 O O . GLN A 1 86 ? -12.880 0.125 25.486 1.00 93.25 86 GLN A O 1
ATOM 712 N N . GLN A 1 87 ? -12.908 0.302 27.723 1.00 93.31 87 GLN A N 1
ATOM 713 C CA . GLN A 1 87 ? -11.771 1.219 27.772 1.00 93.31 87 GLN A CA 1
ATOM 714 C C . GLN A 1 87 ? -10.492 0.534 27.283 1.00 93.31 87 GLN A C 1
ATOM 716 O O . GLN A 1 87 ? -9.776 1.115 26.472 1.00 93.31 87 GLN A O 1
ATOM 721 N N . ILE A 1 88 ? -10.254 -0.716 27.694 1.00 95.75 88 ILE A N 1
ATOM 722 C CA . ILE A 1 88 ? -9.120 -1.518 27.214 1.00 95.75 88 ILE A CA 1
ATOM 723 C C . ILE A 1 88 ? -9.193 -1.697 25.693 1.00 95.75 88 ILE A C 1
ATOM 725 O O . ILE A 1 88 ? -8.231 -1.367 25.005 1.00 95.75 88 ILE A O 1
ATOM 729 N N . LYS A 1 89 ? -10.347 -2.109 25.146 1.00 95.50 89 LYS A N 1
ATOM 730 C CA . LYS A 1 89 ? -10.539 -2.225 23.688 1.00 95.50 89 LYS A CA 1
ATOM 731 C C . LYS A 1 89 ? -10.294 -0.904 22.948 1.00 95.50 89 LYS A C 1
ATOM 733 O O . LYS A 1 89 ? -9.731 -0.906 21.858 1.00 95.50 89 LYS A O 1
ATOM 738 N N . ASN A 1 90 ? -10.708 0.228 23.523 1.00 93.81 90 ASN A N 1
ATOM 739 C CA . ASN A 1 90 ? -10.447 1.550 22.945 1.00 93.81 90 ASN A CA 1
ATOM 740 C C . ASN A 1 90 ? -8.949 1.859 22.896 1.00 93.81 90 ASN A C 1
ATOM 742 O O . ASN A 1 90 ? -8.455 2.309 21.867 1.00 93.81 90 ASN A O 1
ATOM 746 N N . ILE A 1 91 ? -8.223 1.578 23.980 1.00 96.00 91 ILE A N 1
ATOM 747 C CA . ILE A 1 91 ? -6.766 1.750 24.032 1.00 96.00 91 ILE A CA 1
ATOM 748 C C . ILE A 1 91 ? -6.090 0.853 22.987 1.00 96.00 91 ILE A C 1
ATOM 750 O O . ILE A 1 91 ? -5.244 1.330 22.236 1.00 96.00 91 ILE A O 1
ATOM 754 N N . GLU A 1 92 ? -6.496 -0.414 22.873 1.00 96.50 92 GLU A N 1
ATOM 755 C CA . GLU A 1 92 ? -5.985 -1.327 21.841 1.00 96.50 92 GLU A CA 1
ATOM 756 C C . GLU A 1 92 ? -6.223 -0.789 20.425 1.00 96.50 92 GLU A C 1
ATOM 758 O O . GLU A 1 92 ? -5.336 -0.852 19.573 1.00 96.50 92 GLU A O 1
ATOM 763 N N . LEU A 1 93 ? -7.407 -0.230 20.164 1.00 96.44 93 LEU A N 1
ATOM 764 C CA . LEU A 1 93 ? -7.731 0.366 18.872 1.00 96.44 93 LEU A CA 1
ATOM 765 C C . LEU A 1 93 ? -6.865 1.601 18.594 1.00 96.44 93 LEU A C 1
ATOM 767 O O . LEU A 1 93 ? -6.363 1.744 17.481 1.00 96.44 93 LEU A O 1
ATOM 771 N N . MET A 1 94 ? -6.625 2.448 19.598 1.00 95.00 94 MET A N 1
ATOM 772 C CA . MET A 1 94 ? -5.725 3.601 19.478 1.00 95.00 94 MET A CA 1
ATOM 773 C C . MET A 1 94 ? -4.290 3.182 19.140 1.00 95.00 94 MET A C 1
ATOM 775 O O . MET A 1 94 ? -3.676 3.790 18.266 1.00 95.00 94 MET A O 1
ATOM 779 N N . VAL A 1 95 ? -3.778 2.119 19.768 1.00 97.44 95 VAL A N 1
ATOM 780 C CA . VAL A 1 95 ? -2.452 1.565 19.444 1.00 97.44 95 VAL A CA 1
ATOM 781 C C . VAL A 1 95 ? -2.403 1.099 17.987 1.00 97.44 95 VAL A C 1
ATOM 783 O O . VAL A 1 95 ? -1.496 1.477 17.250 1.00 97.44 95 VAL A O 1
ATOM 786 N N . LYS A 1 96 ? -3.418 0.360 17.520 1.00 96.62 96 LYS A N 1
ATOM 787 C CA . LYS A 1 96 ? -3.482 -0.087 16.117 1.00 96.62 96 LYS A CA 1
ATOM 788 C C . LYS A 1 96 ? -3.561 1.079 15.125 1.00 96.62 96 LYS A C 1
ATOM 790 O O . LYS A 1 96 ? -2.993 0.994 14.038 1.00 96.62 96 LYS A O 1
ATOM 795 N N . VAL A 1 97 ? -4.257 2.164 15.474 1.00 95.56 97 VAL A N 1
ATOM 796 C CA . VAL A 1 97 ? -4.295 3.387 14.653 1.00 95.56 97 VAL A CA 1
ATOM 797 C C . VAL A 1 97 ? -2.904 4.014 14.565 1.00 95.56 97 VAL A C 1
ATOM 799 O O . VAL A 1 97 ? -2.455 4.332 13.465 1.00 95.56 97 VAL A O 1
ATOM 802 N N . GLN A 1 98 ? -2.188 4.111 15.686 1.00 97.06 98 GLN A N 1
ATOM 803 C CA . GLN A 1 98 ? -0.818 4.622 15.709 1.00 97.06 98 GLN A CA 1
ATOM 804 C C . GLN A 1 98 ? 0.133 3.766 14.851 1.00 97.06 98 GLN A C 1
ATOM 806 O O . GLN A 1 98 ? 0.955 4.307 14.108 1.00 97.06 98 GLN A O 1
ATOM 811 N N . ASP A 1 99 ? -0.015 2.439 14.871 1.00 95.81 99 ASP A N 1
ATOM 812 C CA . ASP A 1 99 ? 0.752 1.533 14.005 1.00 95.81 99 ASP A CA 1
ATOM 813 C C . ASP A 1 99 ? 0.477 1.782 12.511 1.00 95.81 99 ASP A C 1
ATOM 815 O O . ASP A 1 99 ? 1.399 1.759 11.684 1.00 95.81 99 ASP A O 1
ATOM 819 N N . ILE A 1 100 ? -0.780 2.054 12.140 1.00 96.44 100 ILE A N 1
ATOM 820 C CA . ILE A 1 100 ? -1.151 2.435 10.769 1.00 96.44 100 ILE A CA 1
ATOM 821 C C . ILE A 1 100 ? -0.514 3.767 10.382 1.00 96.44 100 ILE A C 1
ATOM 823 O O . ILE A 1 100 ? -0.010 3.884 9.265 1.00 96.44 100 ILE A O 1
ATOM 827 N N . GLU A 1 101 ? -0.496 4.757 11.272 1.00 96.25 101 GLU A N 1
ATOM 828 C CA . GLU A 1 101 ? 0.136 6.054 11.008 1.00 96.25 101 GLU A CA 1
ATOM 829 C C . GLU A 1 101 ? 1.642 5.910 10.762 1.00 96.25 101 GLU A C 1
ATOM 831 O O . GLU A 1 101 ? 2.170 6.452 9.784 1.00 96.25 101 GLU A O 1
ATOM 836 N N . LEU A 1 102 ? 2.330 5.121 11.592 1.00 96.38 102 LEU A N 1
ATOM 837 C CA . LEU A 1 102 ? 3.750 4.815 11.415 1.00 96.38 102 LEU A CA 1
ATOM 838 C C . LEU A 1 102 ? 4.007 4.084 10.092 1.00 96.38 102 LEU A C 1
ATOM 840 O O . LEU A 1 102 ? 4.906 4.464 9.335 1.00 96.38 102 LEU A O 1
ATOM 844 N N . THR A 1 103 ? 3.184 3.084 9.773 1.00 94.94 103 THR A N 1
ATOM 845 C CA . THR A 1 103 ? 3.283 2.325 8.517 1.00 94.94 103 THR A CA 1
ATOM 846 C C . THR A 1 103 ? 3.025 3.221 7.303 1.00 94.94 103 THR A C 1
ATOM 848 O O . THR A 1 103 ? 3.763 3.175 6.322 1.00 94.94 103 THR A O 1
ATOM 851 N N . SER A 1 104 ? 2.020 4.093 7.377 1.00 95.06 104 SER A N 1
ATOM 852 C CA . SER A 1 104 ? 1.695 5.073 6.337 1.00 95.06 104 SER A CA 1
ATOM 853 C C . SER A 1 104 ? 2.861 6.032 6.091 1.00 95.06 104 SER A C 1
ATOM 855 O O . SER A 1 104 ? 3.257 6.265 4.944 1.00 95.06 104 SER A O 1
ATOM 857 N N . LYS A 1 105 ? 3.497 6.517 7.166 1.00 95.44 105 LYS A N 1
ATOM 858 C CA . LYS A 1 105 ? 4.698 7.353 7.072 1.00 95.44 105 LYS A CA 1
ATOM 859 C C . LYS A 1 105 ? 5.839 6.608 6.374 1.00 95.44 105 LYS A C 1
ATOM 861 O O . LYS A 1 105 ? 6.435 7.163 5.450 1.00 95.44 105 LYS A O 1
ATOM 866 N N . TYR A 1 106 ? 6.096 5.352 6.734 1.00 94.50 106 TYR A N 1
ATOM 867 C CA . TYR A 1 106 ? 7.110 4.523 6.074 1.00 94.50 106 TYR A CA 1
ATOM 868 C C . TYR A 1 106 ? 6.813 4.305 4.577 1.00 94.50 106 TYR A C 1
ATOM 870 O O . TYR A 1 106 ? 7.689 4.488 3.730 1.00 94.50 106 TYR A O 1
ATOM 878 N N . ILE A 1 107 ? 5.560 4.010 4.220 1.00 94.69 107 ILE A N 1
ATOM 879 C CA . ILE A 1 107 ? 5.129 3.859 2.820 1.00 94.69 107 ILE A CA 1
ATOM 880 C C . ILE A 1 107 ? 5.326 5.163 2.039 1.00 94.69 107 ILE A C 1
ATOM 882 O O . ILE A 1 107 ? 5.812 5.135 0.907 1.00 94.69 107 ILE A O 1
ATOM 886 N N . SER A 1 108 ? 5.006 6.317 2.632 1.00 93.75 108 SER A N 1
ATOM 887 C CA . SER A 1 108 ? 5.193 7.614 1.969 1.00 93.75 108 SER A CA 1
ATOM 888 C C . SER A 1 108 ? 6.665 7.928 1.676 1.00 93.75 108 SER A C 1
ATOM 890 O O . SER A 1 108 ? 6.978 8.420 0.591 1.00 93.75 108 SER A O 1
ATOM 892 N N . GLN A 1 109 ? 7.577 7.570 2.585 1.00 92.31 109 GLN A N 1
ATOM 893 C CA . GLN A 1 109 ? 9.021 7.682 2.361 1.00 92.31 109 GLN A CA 1
ATOM 894 C C . GLN A 1 109 ? 9.485 6.742 1.238 1.00 92.31 109 GLN A C 1
ATOM 896 O O . GLN A 1 109 ? 10.201 7.166 0.329 1.00 92.31 109 GLN A O 1
ATOM 901 N N . ASN A 1 110 ? 9.001 5.497 1.228 1.00 91.81 110 ASN A N 1
ATOM 902 C CA . ASN A 1 110 ? 9.306 4.535 0.167 1.00 91.81 110 ASN A CA 1
ATOM 903 C C . ASN A 1 110 ? 8.750 4.947 -1.200 1.00 91.81 110 ASN A C 1
ATOM 905 O O . ASN A 1 110 ? 9.336 4.602 -2.224 1.00 91.81 110 ASN A O 1
ATOM 909 N N . ARG A 1 111 ? 7.660 5.721 -1.248 1.00 92.75 111 ARG A N 1
ATOM 910 C CA . ARG A 1 111 ? 7.121 6.253 -2.508 1.00 92.75 111 ARG A CA 1
ATOM 911 C C . ARG A 1 111 ? 8.130 7.150 -3.219 1.00 92.75 111 ARG A C 1
ATOM 913 O O . ARG A 1 111 ? 8.258 7.070 -4.436 1.00 92.75 111 ARG A O 1
ATOM 920 N N . ILE A 1 112 ? 8.857 7.982 -2.471 1.00 93.25 112 ILE A N 1
ATOM 921 C CA . ILE A 1 112 ? 9.893 8.860 -3.032 1.00 93.25 112 ILE A CA 1
ATOM 922 C C . ILE A 1 112 ? 11.016 8.012 -3.636 1.00 93.25 112 ILE A C 1
ATOM 924 O O . ILE A 1 112 ? 11.412 8.246 -4.777 1.00 93.25 112 ILE A O 1
ATOM 928 N N . LEU A 1 113 ? 11.469 6.982 -2.915 1.00 92.88 113 LEU A N 1
ATOM 929 C CA . LEU A 1 113 ? 12.461 6.033 -3.4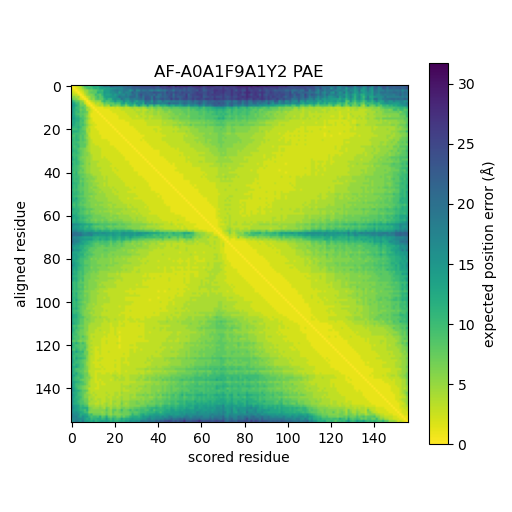26 1.00 92.88 113 LEU A CA 1
ATOM 930 C C . LEU A 1 113 ? 11.965 5.305 -4.680 1.00 92.88 113 LEU A C 1
ATOM 932 O O . LEU A 1 113 ? 12.719 5.178 -5.639 1.00 92.88 113 LEU A O 1
ATOM 936 N N . GLY A 1 114 ? 10.695 4.895 -4.716 1.00 95.50 114 GLY A N 1
ATOM 937 C CA . GLY A 1 114 ? 10.078 4.276 -5.890 1.00 95.50 114 GLY A CA 1
ATOM 938 C C . GLY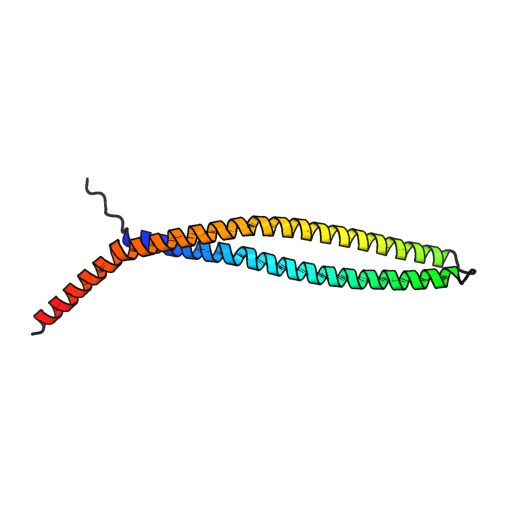 A 1 114 ? 10.044 5.205 -7.108 1.00 95.50 114 GLY A C 1
ATOM 939 O O . GLY A 1 114 ? 10.360 4.772 -8.215 1.00 95.50 114 GLY A O 1
ATOM 940 N N . ILE A 1 115 ? 9.739 6.495 -6.918 1.00 96.06 115 ILE A N 1
ATOM 941 C CA . ILE A 1 115 ? 9.767 7.510 -7.989 1.00 96.06 115 ILE A CA 1
ATOM 942 C C . ILE A 1 115 ? 11.191 7.704 -8.515 1.00 96.06 115 ILE A C 1
ATOM 944 O O . ILE A 1 115 ? 11.400 7.714 -9.730 1.00 96.06 115 ILE A O 1
ATOM 948 N N . ILE A 1 116 ? 12.174 7.824 -7.619 1.00 95.81 116 ILE A N 1
ATOM 949 C CA . ILE A 1 116 ? 13.587 7.962 -7.993 1.00 95.81 116 ILE A CA 1
ATOM 950 C C . ILE A 1 116 ? 14.058 6.712 -8.744 1.00 95.81 116 ILE A C 1
ATOM 952 O O . ILE A 1 116 ? 14.609 6.834 -9.836 1.00 95.81 116 ILE A O 1
ATOM 956 N N . GLY A 1 117 ? 13.794 5.519 -8.206 1.00 93.38 117 GLY A N 1
ATOM 957 C CA . GLY A 1 117 ? 14.171 4.241 -8.812 1.00 93.38 117 GLY A CA 1
ATOM 958 C C . GLY A 1 117 ? 13.531 4.028 -10.182 1.00 93.38 117 GLY A C 1
ATOM 959 O O . GLY A 1 117 ? 14.211 3.632 -11.124 1.00 93.38 117 GLY A O 1
ATOM 960 N N . THR A 1 118 ? 12.255 4.383 -10.333 1.00 97.19 118 THR A N 1
ATOM 961 C CA . THR A 1 118 ? 11.543 4.320 -11.619 1.00 97.19 118 THR A CA 1
ATOM 962 C C . THR A 1 118 ? 12.123 5.305 -12.629 1.00 97.19 118 THR A C 1
ATOM 964 O O . THR A 1 118 ? 12.348 4.940 -13.782 1.00 97.19 118 THR A O 1
ATOM 967 N N . SER A 1 119 ? 12.405 6.541 -12.208 1.00 96.56 119 SER A N 1
ATOM 968 C CA . SER A 1 119 ? 12.955 7.581 -13.086 1.00 96.56 119 SER A CA 1
ATOM 969 C C . SER A 1 119 ? 14.364 7.220 -13.557 1.00 96.56 119 SER A C 1
ATOM 971 O O . SER A 1 119 ? 14.643 7.230 -14.755 1.00 96.56 119 SER A O 1
ATOM 973 N N . LEU A 1 120 ? 15.237 6.833 -12.621 1.00 95.69 120 LEU A N 1
ATOM 974 C CA . LEU A 1 120 ? 16.608 6.420 -12.911 1.00 95.69 120 LEU A CA 1
ATOM 975 C C . LEU A 1 120 ? 16.642 5.131 -13.737 1.00 95.69 120 LEU A C 1
ATOM 977 O O . LEU A 1 120 ? 17.380 5.048 -14.715 1.00 95.69 120 LEU A O 1
ATOM 981 N N . GLY A 1 121 ? 15.818 4.145 -13.379 1.00 95.12 121 GLY A N 1
ATOM 982 C CA . GLY A 1 121 ? 15.684 2.897 -14.121 1.00 95.12 121 GLY A CA 1
ATOM 983 C C . GLY A 1 121 ? 15.228 3.140 -15.556 1.00 95.12 121 GLY A C 1
ATOM 984 O O . GLY A 1 121 ? 15.837 2.610 -16.479 1.00 95.12 121 GLY A O 1
ATOM 985 N N . SER A 1 122 ? 14.217 3.991 -15.760 1.00 96.31 122 SER A N 1
ATOM 986 C CA . SER A 1 122 ? 13.705 4.330 -17.098 1.00 96.31 122 SER A CA 1
ATOM 987 C C . SER A 1 122 ? 14.761 5.039 -17.938 1.00 96.31 122 SER A C 1
ATOM 989 O O . SER A 1 122 ? 14.970 4.687 -19.099 1.00 96.31 122 SER A O 1
ATOM 991 N N . PHE A 1 123 ? 15.470 5.996 -17.334 1.00 96.25 123 PHE A N 1
ATOM 992 C CA . PHE A 1 123 ? 16.579 6.693 -17.973 1.00 96.25 123 PHE A CA 1
ATOM 993 C C . PHE A 1 123 ? 17.666 5.706 -18.414 1.00 96.25 123 PHE A C 1
ATOM 995 O O . PHE A 1 123 ? 18.003 5.633 -19.593 1.00 96.25 123 PHE A O 1
ATOM 1002 N N . LEU A 1 124 ? 18.177 4.883 -17.499 1.00 93.81 124 LEU A N 1
ATOM 1003 C CA . LEU A 1 124 ? 19.238 3.930 -17.814 1.00 93.81 124 LEU A CA 1
ATOM 1004 C C . LEU A 1 124 ? 18.777 2.855 -18.807 1.00 93.81 124 LEU A C 1
ATOM 1006 O O . LEU A 1 124 ? 19.559 2.460 -19.670 1.00 93.81 124 LEU A O 1
ATOM 1010 N N . ALA A 1 125 ? 17.526 2.392 -18.721 1.00 94.94 125 ALA A N 1
ATOM 1011 C CA . ALA A 1 125 ? 16.980 1.409 -19.652 1.00 94.94 125 ALA A CA 1
ATOM 1012 C C . ALA A 1 125 ? 16.951 1.987 -21.070 1.00 94.94 125 ALA A C 1
ATOM 1014 O O . ALA A 1 125 ? 17.404 1.329 -22.006 1.00 94.94 125 ALA A O 1
ATOM 1015 N N . PHE A 1 126 ? 16.513 3.242 -21.221 1.00 95.69 126 PHE A N 1
ATOM 1016 C CA . PHE A 1 126 ? 16.540 3.954 -22.495 1.00 95.69 126 PHE A CA 1
ATOM 1017 C C . PHE A 1 126 ? 17.956 4.023 -23.087 1.00 95.69 126 PHE A C 1
ATOM 1019 O O . PHE A 1 126 ? 18.149 3.682 -24.258 1.00 95.69 126 PHE A O 1
ATOM 1026 N N . PHE A 1 127 ? 18.967 4.381 -22.287 1.00 94.56 127 PHE A N 1
ATOM 1027 C CA . PHE A 1 127 ? 20.363 4.378 -22.744 1.00 94.56 127 PHE A CA 1
ATOM 1028 C C . PHE A 1 127 ? 20.879 2.972 -23.062 1.00 94.56 127 PHE A C 1
ATOM 1030 O O . PHE A 1 127 ? 21.557 2.789 -24.072 1.00 94.56 127 PHE A O 1
ATOM 1037 N N . GLY A 1 128 ? 20.537 1.971 -22.251 1.00 91.69 128 GLY A N 1
ATOM 1038 C CA . GLY A 1 128 ? 20.916 0.576 -22.471 1.00 91.69 128 GLY A CA 1
ATOM 1039 C C . GLY A 1 128 ? 20.372 0.033 -23.789 1.00 91.69 128 GLY A C 1
ATOM 1040 O O . GLY A 1 128 ? 21.134 -0.503 -24.593 1.00 91.69 128 GLY A O 1
ATOM 1041 N N . PHE A 1 129 ? 19.083 0.251 -24.061 1.00 94.56 129 PHE A N 1
ATOM 1042 C CA . PHE A 1 129 ? 18.463 -0.124 -25.331 1.00 94.56 129 PHE A CA 1
ATOM 1043 C C . PHE A 1 129 ? 19.021 0.678 -26.510 1.00 94.56 129 PHE A C 1
ATOM 1045 O O . PHE A 1 129 ? 19.267 0.101 -27.568 1.00 94.56 129 PHE A O 1
ATOM 1052 N N . SER A 1 130 ? 19.291 1.973 -26.330 1.00 95.25 130 SER A N 1
ATOM 1053 C CA . SER A 1 130 ? 19.894 2.812 -27.375 1.00 95.25 130 SER A CA 1
ATOM 1054 C C . SER A 1 130 ? 21.294 2.325 -27.758 1.00 95.25 130 SER A C 1
ATOM 1056 O O . SER A 1 130 ? 21.610 2.187 -28.941 1.00 95.25 130 SER A O 1
ATOM 1058 N N . LEU A 1 131 ? 22.133 2.015 -26.765 1.00 92.25 131 LEU A N 1
ATOM 1059 C CA . LEU A 1 131 ? 23.475 1.474 -26.984 1.00 92.25 131 LEU A CA 1
ATOM 1060 C C . LEU A 1 131 ? 23.421 0.093 -27.624 1.00 92.25 131 LEU A C 1
ATOM 1062 O O . LEU A 1 131 ? 24.151 -0.150 -28.584 1.00 92.25 131 LEU A O 1
ATOM 1066 N N . TRP A 1 132 ? 22.534 -0.776 -27.139 1.00 93.25 132 TRP A N 1
ATOM 1067 C CA . TRP A 1 132 ? 22.311 -2.087 -27.733 1.00 93.25 132 TRP A CA 1
ATOM 1068 C C . TRP A 1 132 ? 21.926 -1.970 -29.215 1.00 93.25 132 TRP A C 1
ATOM 1070 O O . TRP A 1 132 ? 22.550 -2.597 -30.071 1.00 93.25 132 TRP A O 1
ATOM 1080 N N . TYR A 1 133 ? 20.969 -1.104 -29.546 1.00 94.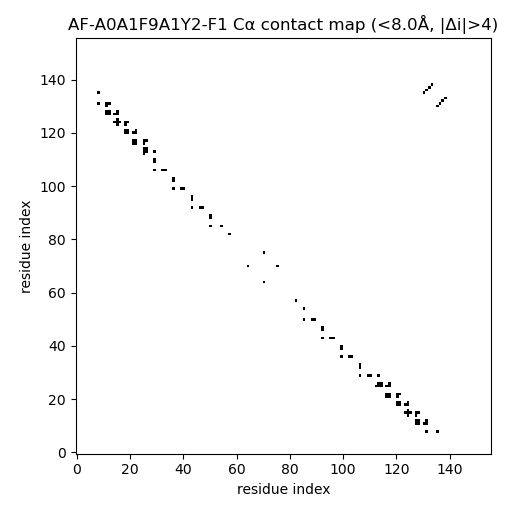25 133 TYR A N 1
ATOM 1081 C CA . TYR A 1 133 ? 20.531 -0.913 -30.924 1.00 94.25 133 TYR A CA 1
ATOM 1082 C C . TYR A 1 133 ? 21.664 -0.417 -31.834 1.00 94.25 133 TYR A C 1
ATOM 1084 O O . TYR A 1 133 ? 21.938 -1.004 -32.883 1.00 94.25 133 TYR A O 1
ATOM 1092 N N . VAL A 1 134 ? 22.362 0.647 -31.422 1.00 94.00 134 VAL A N 1
ATOM 1093 C CA . VAL A 1 134 ? 23.401 1.282 -32.245 1.00 94.00 134 VAL A CA 1
ATOM 1094 C C . VAL A 1 134 ? 24.622 0.384 -32.415 1.00 94.00 134 VAL A C 1
ATOM 1096 O O . VAL A 1 134 ? 25.178 0.312 -33.511 1.00 94.00 134 VAL A O 1
ATOM 1099 N N . ARG A 1 135 ? 25.073 -0.266 -31.338 1.00 91.69 135 ARG A N 1
ATOM 1100 C CA . ARG A 1 135 ? 26.329 -1.025 -31.338 1.00 91.69 135 ARG A CA 1
ATOM 1101 C C . ARG A 1 135 ? 26.171 -2.436 -31.875 1.00 91.69 135 ARG A C 1
ATOM 1103 O O . ARG A 1 135 ? 27.135 -2.952 -32.421 1.00 91.69 135 ARG A O 1
ATOM 1110 N N . ILE A 1 136 ? 25.003 -3.047 -31.707 1.00 90.50 136 ILE A N 1
ATOM 1111 C CA . ILE A 1 136 ? 24.836 -4.489 -31.899 1.00 90.50 136 ILE A CA 1
ATOM 1112 C C . ILE A 1 136 ? 23.819 -4.743 -32.991 1.00 90.50 136 ILE A C 1
ATOM 1114 O O . ILE A 1 136 ? 24.183 -5.229 -34.060 1.00 90.50 136 ILE A O 1
ATOM 1118 N N . GLN A 1 137 ? 22.569 -4.342 -32.755 1.00 93.25 137 GLN A N 1
ATOM 1119 C CA . GLN A 1 137 ? 21.463 -4.652 -33.659 1.00 93.25 137 GLN A CA 1
ATOM 1120 C C . GLN A 1 137 ? 21.738 -4.122 -35.068 1.00 93.25 137 GLN A C 1
ATOM 1122 O O . GLN A 1 137 ? 21.699 -4.875 -36.034 1.00 93.25 137 GLN A O 1
ATOM 1127 N N . LYS A 1 138 ? 22.143 -2.851 -35.185 1.00 95.19 138 LYS A N 1
ATOM 1128 C CA . LYS A 1 138 ? 22.446 -2.236 -36.482 1.00 95.19 138 LYS A CA 1
ATOM 1129 C C . LYS A 1 138 ? 23.563 -2.962 -37.242 1.00 95.19 138 LYS A C 1
ATOM 1131 O O . LYS A 1 138 ? 23.498 -3.058 -38.464 1.00 95.19 138 LYS A O 1
ATOM 1136 N N . LEU A 1 139 ? 24.597 -3.455 -36.552 1.00 93.44 139 LEU A N 1
ATOM 1137 C CA . LEU A 1 139 ? 25.682 -4.208 -37.194 1.00 93.44 139 LEU A CA 1
ATOM 1138 C C . LEU A 1 139 ? 25.210 -5.596 -37.634 1.00 93.44 139 LEU A C 1
ATOM 1140 O O . LEU A 1 139 ? 25.504 -6.006 -38.756 1.00 93.44 139 LEU A O 1
ATOM 1144 N N . GLN A 1 140 ? 24.451 -6.289 -36.785 1.00 93.62 140 GLN A N 1
ATOM 1145 C CA . GLN A 1 140 ? 23.869 -7.595 -37.095 1.00 93.62 140 GLN A CA 1
ATOM 1146 C C . GLN A 1 140 ? 22.920 -7.515 -38.296 1.00 93.62 140 GLN A C 1
ATOM 1148 O O . GLN A 1 140 ? 23.043 -8.315 -39.221 1.00 93.62 140 GLN A O 1
ATOM 1153 N N . ASP A 1 141 ? 22.060 -6.498 -38.346 1.00 96.31 141 ASP A N 1
ATOM 1154 C CA . ASP A 1 141 ? 21.129 -6.273 -39.455 1.00 96.31 141 ASP A CA 1
ATOM 1155 C C . ASP A 1 141 ? 21.871 -6.007 -40.777 1.00 96.31 141 ASP A C 1
ATOM 1157 O O . ASP A 1 141 ? 21.487 -6.508 -41.837 1.00 96.31 141 ASP A O 1
ATOM 1161 N N . LEU A 1 142 ? 22.976 -5.250 -40.730 1.00 96.56 142 LEU A N 1
ATOM 1162 C CA . LEU A 1 142 ? 23.820 -5.004 -41.903 1.00 96.56 142 LEU A CA 1
ATOM 1163 C C . LEU A 1 142 ? 24.517 -6.279 -42.396 1.00 96.56 142 LEU A C 1
ATOM 1165 O O . LEU A 1 142 ? 24.601 -6.490 -43.608 1.00 96.56 142 LEU A O 1
ATOM 1169 N N . LEU A 1 143 ? 25.013 -7.121 -41.486 1.00 95.75 143 LEU A N 1
ATOM 1170 C CA . LEU A 1 143 ? 25.638 -8.400 -41.832 1.00 95.75 143 LEU A CA 1
ATOM 1171 C C . LEU A 1 143 ? 24.623 -9.371 -42.437 1.00 95.75 143 LEU A C 1
ATOM 1173 O O . LEU A 1 143 ? 24.884 -9.942 -43.495 1.00 95.75 143 LEU A O 1
ATOM 1177 N N . LEU A 1 144 ? 23.446 -9.487 -41.823 1.00 96.50 144 LEU A N 1
ATOM 1178 C CA . LEU A 1 144 ? 22.361 -10.331 -42.312 1.00 96.50 144 LEU A CA 1
ATOM 1179 C C . LEU A 1 144 ? 21.916 -9.903 -43.716 1.00 96.50 144 LEU A C 1
ATOM 1181 O O . LEU A 1 144 ? 21.751 -10.738 -44.602 1.00 96.50 144 LEU A O 1
ATOM 1185 N N . LYS A 1 145 ? 21.797 -8.590 -43.961 1.00 97.31 145 LYS A N 1
ATOM 1186 C CA . LYS A 1 145 ? 21.457 -8.061 -45.287 1.00 97.31 145 LYS A CA 1
ATOM 1187 C C . LYS A 1 145 ? 22.479 -8.469 -46.351 1.00 97.31 145 LYS A C 1
ATOM 1189 O O . LYS A 1 145 ? 22.073 -8.839 -47.448 1.00 97.31 145 LYS A O 1
ATOM 1194 N N . ARG A 1 146 ? 23.779 -8.424 -46.030 1.00 96.62 146 ARG A N 1
ATOM 1195 C CA . ARG A 1 146 ? 24.856 -8.841 -46.949 1.00 96.62 146 ARG A CA 1
ATOM 1196 C C . ARG A 1 146 ? 24.829 -10.342 -47.238 1.00 96.62 146 ARG A C 1
ATOM 1198 O O . ARG A 1 146 ? 25.034 -10.735 -48.382 1.00 96.62 146 ARG A O 1
ATOM 1205 N N . GLN A 1 147 ? 24.552 -11.165 -46.226 1.00 95.88 147 GLN A N 1
ATOM 1206 C CA . GLN A 1 147 ? 24.419 -12.618 -46.389 1.00 95.88 147 GLN A CA 1
ATOM 1207 C C . GLN A 1 147 ? 23.260 -12.959 -47.329 1.00 95.88 147 GLN A C 1
ATOM 1209 O O . GLN A 1 147 ? 23.448 -13.658 -48.318 1.00 95.88 147 GLN A O 1
ATOM 1214 N N . VAL A 1 148 ? 22.091 -12.357 -47.101 1.00 96.62 148 VAL A N 1
ATOM 1215 C CA . VAL A 1 148 ? 20.906 -12.572 -47.944 1.00 96.62 148 VAL A CA 1
ATOM 1216 C C . VAL A 1 148 ? 21.131 -12.126 -49.393 1.00 96.62 148 VAL A C 1
ATOM 1218 O O . VAL A 1 148 ? 20.594 -12.748 -50.308 1.00 96.62 148 VAL A O 1
ATOM 1221 N N . THR A 1 149 ? 21.896 -11.057 -49.638 1.00 96.00 149 THR A N 1
ATOM 1222 C CA . THR A 1 149 ? 22.234 -10.644 -51.011 1.00 96.00 149 THR A CA 1
ATOM 1223 C C . THR A 1 149 ? 23.232 -11.591 -51.675 1.00 96.00 149 THR A C 1
ATOM 1225 O O . THR A 1 149 ? 23.014 -11.958 -52.824 1.00 96.00 149 THR A O 1
ATOM 1228 N N . SER A 1 150 ? 24.262 -12.047 -50.954 1.00 93.75 150 SER A N 1
ATOM 1229 C CA . SER A 1 150 ? 25.263 -12.986 -51.484 1.00 93.75 150 SER A CA 1
ATOM 1230 C C . SER A 1 150 ? 24.650 -14.341 -51.851 1.00 93.75 150 SER A C 1
ATOM 1232 O O . SER A 1 150 ? 24.966 -14.901 -52.896 1.00 93.75 150 SER A O 1
ATOM 1234 N N . ASP A 1 151 ? 23.736 -14.859 -51.029 1.00 92.19 151 ASP A N 1
ATOM 1235 C CA . ASP A 1 151 ? 23.079 -16.149 -51.280 1.00 92.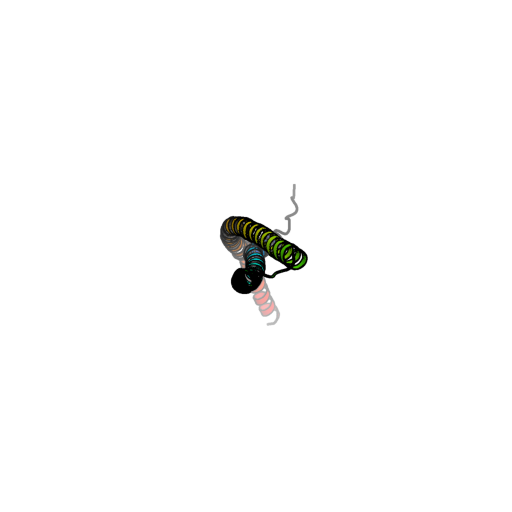19 151 ASP A CA 1
ATOM 1236 C C . ASP A 1 151 ? 22.164 -16.126 -52.514 1.00 92.19 151 ASP A C 1
ATOM 1238 O O . ASP A 1 151 ? 21.899 -17.169 -53.116 1.00 92.19 151 ASP A O 1
ATOM 1242 N N . LYS A 1 152 ? 21.659 -14.946 -52.897 1.00 90.12 152 LYS A N 1
ATOM 1243 C CA . LYS A 1 152 ? 20.864 -14.782 -54.121 1.00 90.12 152 LYS A CA 1
ATOM 1244 C C . LYS A 1 152 ? 21.728 -14.828 -55.374 1.00 90.12 152 LYS A C 1
ATOM 1246 O O . LYS A 1 152 ? 21.282 -15.393 -56.363 1.00 90.12 152 LYS A O 1
ATOM 1251 N N . GLU A 1 153 ? 22.934 -14.270 -55.326 1.00 89.06 153 GLU A N 1
ATOM 1252 C CA . GLU A 1 153 ? 23.858 -14.268 -56.466 1.00 89.06 153 GLU A CA 1
ATOM 1253 C C . GLU A 1 153 ? 24.379 -15.674 -56.793 1.00 89.06 153 GLU A C 1
ATOM 1255 O O . GLU A 1 153 ? 24.583 -15.985 -57.956 1.00 89.06 153 GLU A O 1
ATOM 1260 N N . ILE A 1 154 ? 24.523 -16.554 -55.796 1.00 84.06 154 ILE A N 1
ATOM 1261 C CA . ILE A 1 154 ? 25.006 -17.937 -55.992 1.00 84.06 154 ILE A CA 1
ATOM 1262 C C . ILE A 1 154 ? 23.941 -18.853 -56.630 1.00 84.06 154 ILE A C 1
ATOM 1264 O O . ILE A 1 154 ? 24.266 -19.910 -57.166 1.00 84.06 154 ILE A O 1
ATOM 1268 N N . LYS A 1 155 ? 22.655 -18.486 -56.557 1.00 77.12 155 LYS A N 1
ATOM 1269 C CA . LYS A 1 155 ? 21.536 -19.303 -57.064 1.00 77.12 155 LYS A CA 1
ATOM 1270 C C . LYS A 1 155 ? 21.093 -18.954 -58.492 1.00 77.12 155 LYS A C 1
ATOM 1272 O O . LYS A 1 155 ? 20.106 -19.531 -58.948 1.00 77.12 155 LYS A O 1
ATOM 1277 N N . ILE A 1 156 ? 21.772 -18.019 -59.158 1.00 64.12 156 ILE A N 1
ATOM 1278 C CA . ILE A 1 156 ? 21.520 -17.592 -60.546 1.00 64.12 156 ILE A CA 1
ATOM 1279 C C . ILE A 1 156 ? 22.638 -18.141 -61.429 1.00 64.12 156 ILE A C 1
ATOM 1281 O O . ILE A 1 156 ? 22.303 -18.669 -62.510 1.00 64.12 156 ILE A O 1
#

Mean predicted aligned error: 5.9 Å

Nearest PDB structures (foldseek):
  8rd2-assembly1_A  TM=6.985E-01  e=1.536E+00  Trypanosoma brucei
  5sxc-assembly1_B  TM=7.798E-01  e=7.117E+00  Homo sapiens
  4mh6-assembly1_A  TM=3.313E-01  e=1.156E+00  Vibrio parahaemolyticus RIMD 2210633
  6nct-assembly1_B  TM=5.833E-01  e=6.353E+00  Homo sapiens

Sequence (156 aa):
MNLPLLPTDNLYKFMSLALVVIIIISVSYPIIQIEQLQHRIVSLNGDQKILNREVELLKKEINLFEKNKNKTMAELIDFYRKTNQQQIKNIELMVKVQDIELTSKYISQNRILGIIGTSLGSFLAFFGFSLWYVRIQKLQDLLLKRQVTSDKEIKI

pLDDT: mean 91.58, std 9.25, range [41.59, 98.06]

Radius of gyration: 33.95 Å; Cα contacts (8 Å, |Δi|>4): 66; chains: 1; bounding box: 82×28×105 Å

Secondary structure (DSSP, 8-state):
-------THHHHHHHHHHHHHHHHHHHHHHHHHHHHHHHHHHHHHHHHHHHHHHHHHHHHHHHHHHH-----HHHHHHHHHHHHHHHHHHHHHHHHHHHHHHHHHHHHHHHHHHHHHHHHHHHHHHHHHHHHIIIIIHHHHHHHHHHHHHHHHTT-

Foldseek 3Di:
DDDPDDPCLVVLVVQLVVLVVLLCCLVVVLVVLVVVLVVLVVVLVVLVVVLVVLVVVLVVVVVVVVVPPPDDPVVVVVSVVSVVVSVVSVVVSVVSVVVSVVSVVVSVVSNVVSVVSNVVSVVSSVVSVVCSCVPPVVVVVVVVVVVVVVVVVVVD